Protein AF-A0A5C4UP00-F1 (afdb_monomer)

pLDDT: mean 85.08, std 17.77, range [37.88, 98.44]

InterPro domains:
  IPR036513 STAS domain superfamily [G3DSA:3.30.750.24] (4-96)
  IPR036513 STAS domain superfamily [SSF52091] (6-91)

Structure (mmCIF, N/CA/C/O backbone):
data_AF-A0A5C4UP00-F1
#
_entry.id   AF-A0A5C4UP00-F1
#
loop_
_atom_site.group_PDB
_atom_site.id
_atom_site.type_symbol
_atom_site.label_atom_id
_atom_site.label_alt_id
_atom_site.label_comp_id
_atom_site.label_asym_id
_atom_site.label_entity_id
_atom_site.label_seq_id
_atom_site.pdbx_PDB_ins_code
_atom_site.Cartn_x
_atom_site.Cartn_y
_atom_site.Cartn_z
_atom_site.occupancy
_atom_site.B_iso_or_equiv
_atom_site.auth_seq_id
_atom_site.auth_comp_id
_atom_site.auth_asym_id
_atom_site.auth_atom_id
_atom_site.pdbx_PDB_model_num
ATOM 1 N N . MET A 1 1 ? -6.178 -1.486 20.596 1.00 54.53 1 MET A N 1
ATOM 2 C CA . MET A 1 1 ? -6.399 -1.024 19.209 1.00 54.53 1 MET A CA 1
ATOM 3 C C . MET A 1 1 ? -5.340 -1.721 18.374 1.00 54.53 1 MET A C 1
ATOM 5 O O . MET A 1 1 ? -4.171 -1.494 18.648 1.00 54.53 1 MET A O 1
ATOM 9 N N . GLY A 1 2 ? -5.717 -2.686 17.535 1.00 77.25 2 GLY A N 1
ATOM 10 C CA . GLY A 1 2 ? -4.747 -3.529 16.827 1.00 77.25 2 GLY A CA 1
ATOM 11 C C . GLY A 1 2 ? -4.240 -2.865 15.549 1.00 77.25 2 GLY A C 1
ATOM 12 O O . GLY A 1 2 ? -5.030 -2.243 14.837 1.00 77.25 2 GLY A O 1
ATOM 13 N N . ASP A 1 3 ? -2.942 -3.000 15.289 1.00 90.00 3 ASP A N 1
ATOM 14 C CA . ASP A 1 3 ? -2.365 -2.855 13.950 1.00 90.00 3 ASP A CA 1
ATOM 15 C C . ASP A 1 3 ? -2.666 -4.137 13.155 1.00 90.00 3 ASP A C 1
ATOM 17 O O . ASP A 1 3 ? -2.747 -5.225 13.737 1.00 90.00 3 ASP A O 1
ATOM 21 N N . VAL A 1 4 ? -2.877 -4.011 11.849 1.00 96.50 4 VAL A N 1
ATOM 22 C CA . VAL A 1 4 ? -3.133 -5.141 10.948 1.00 96.50 4 VAL A CA 1
ATOM 23 C C . VAL A 1 4 ? -2.214 -5.061 9.742 1.00 96.50 4 VAL A C 1
ATOM 25 O O . VAL A 1 4 ? -1.935 -3.982 9.234 1.00 96.50 4 VAL A O 1
ATOM 28 N N . GLU A 1 5 ? -1.756 -6.210 9.253 1.00 96.81 5 GLU A N 1
ATOM 29 C CA . GLU A 1 5 ? -0.980 -6.283 8.016 1.00 96.81 5 GLU A CA 1
ATOM 30 C C . GLU A 1 5 ? -1.900 -6.640 6.845 1.00 96.81 5 GLU A C 1
ATOM 32 O O . GLU A 1 5 ? -2.739 -7.539 6.943 1.00 96.81 5 GLU A O 1
ATOM 37 N N . PHE A 1 6 ? -1.724 -5.943 5.728 1.00 97.56 6 PHE A N 1
ATOM 38 C CA . PHE A 1 6 ? -2.363 -6.242 4.455 1.00 97.56 6 PHE A CA 1
ATOM 39 C C . PHE A 1 6 ? -1.278 -6.448 3.401 1.00 97.56 6 PHE A C 1
ATOM 41 O O . PHE A 1 6 ? -0.521 -5.531 3.076 1.00 97.56 6 PHE A O 1
ATOM 48 N N . VAL A 1 7 ? -1.197 -7.667 2.871 1.00 96.94 7 VAL A N 1
ATOM 49 C CA . VAL A 1 7 ? -0.178 -8.052 1.894 1.00 96.94 7 VAL A CA 1
ATOM 50 C C . VAL A 1 7 ? -0.748 -7.980 0.488 1.00 96.94 7 VAL A C 1
ATOM 52 O O . VAL A 1 7 ? -1.750 -8.626 0.184 1.00 96.94 7 VAL A O 1
ATOM 55 N N . VAL A 1 8 ? -0.083 -7.214 -0.377 1.00 93.75 8 VAL A N 1
ATOM 56 C CA . VAL A 1 8 ? -0.387 -7.188 -1.808 1.00 93.75 8 VAL A CA 1
ATOM 57 C C . VAL A 1 8 ? 0.330 -8.356 -2.485 1.00 93.75 8 VAL A C 1
ATOM 59 O O . VAL A 1 8 ? 1.555 -8.474 -2.405 1.00 93.75 8 VAL A O 1
ATOM 62 N N . GLU A 1 9 ? -0.429 -9.226 -3.149 1.00 90.31 9 GLU A N 1
ATOM 63 C CA . GLU A 1 9 ? 0.096 -10.396 -3.857 1.00 90.31 9 GLU A CA 1
ATOM 64 C C . GLU A 1 9 ? 0.173 -10.153 -5.366 1.00 90.31 9 GLU A C 1
ATOM 66 O O . GLU A 1 9 ? -0.815 -9.767 -5.982 1.00 90.31 9 GLU A O 1
ATOM 71 N N . GLY A 1 10 ? 1.340 -10.448 -5.952 1.00 82.50 10 GLY A N 1
ATOM 72 C CA . GLY A 1 10 ? 1.562 -10.431 -7.401 1.00 82.50 10 GLY A CA 1
ATOM 73 C C . GLY A 1 10 ? 1.590 -9.035 -8.033 1.00 82.50 10 GLY A C 1
ATOM 74 O O . GLY A 1 10 ? 1.136 -8.067 -7.420 1.00 82.50 10 GLY A O 1
ATOM 75 N N . PRO A 1 11 ? 2.143 -8.919 -9.259 1.00 87.31 11 PRO A N 1
ATOM 76 C CA . PRO A 1 11 ? 2.212 -7.639 -9.946 1.00 87.31 11 PRO A CA 1
ATOM 77 C C . PRO A 1 11 ? 0.799 -7.115 -10.173 1.00 87.31 11 PRO A C 1
ATOM 79 O O . PRO A 1 11 ? 0.010 -7.733 -10.886 1.00 87.31 11 PRO A O 1
ATOM 82 N N . VAL A 1 12 ? 0.502 -5.969 -9.572 1.00 93.19 12 VAL A N 1
ATOM 83 C CA . VAL A 1 12 ? -0.829 -5.372 -9.622 1.00 93.19 12 VAL A CA 1
ATOM 84 C C . VAL A 1 12 ? -1.035 -4.704 -10.969 1.00 93.19 12 VAL A C 1
ATOM 86 O O . VAL A 1 12 ? -0.180 -3.957 -11.447 1.00 93.19 12 VAL A O 1
ATOM 89 N N . ARG A 1 13 ? -2.195 -4.944 -11.571 1.00 94.69 13 ARG A N 1
ATOM 90 C CA . ARG A 1 13 ? -2.727 -4.163 -12.682 1.00 94.69 13 ARG A CA 1
ATOM 91 C C . ARG A 1 13 ? -3.796 -3.222 -12.173 1.00 94.69 13 ARG A C 1
ATOM 93 O O . ARG A 1 13 ? -4.482 -3.492 -11.192 1.00 94.69 13 ARG A O 1
ATOM 100 N N . ARG A 1 14 ? -4.014 -2.137 -12.912 1.00 93.19 14 ARG A N 1
ATOM 101 C CA . ARG A 1 14 ? -5.112 -1.198 -12.657 1.00 93.19 14 ARG A CA 1
ATOM 102 C C . ARG A 1 14 ? -6.476 -1.876 -12.441 1.00 93.19 14 ARG A C 1
ATOM 104 O O . ARG A 1 14 ? -7.262 -1.401 -11.627 1.00 93.19 14 ARG A O 1
ATOM 111 N N . ALA A 1 15 ? -6.754 -2.970 -13.153 1.00 96.00 15 ALA A N 1
ATOM 112 C CA . ALA A 1 15 ? -8.011 -3.713 -13.038 1.00 96.00 15 ALA A CA 1
ATOM 113 C C . ALA A 1 15 ? -8.196 -4.412 -11.677 1.00 96.00 15 ALA A C 1
ATOM 115 O O . ALA A 1 15 ? -9.335 -4.601 -11.261 1.00 96.00 15 ALA A O 1
ATOM 116 N N . ASP A 1 16 ? -7.107 -4.725 -10.971 1.00 95.44 16 ASP A N 1
ATOM 117 C CA . ASP A 1 16 ? -7.131 -5.451 -9.693 1.00 95.44 16 ASP A CA 1
ATOM 118 C C . ASP A 1 16 ? -7.356 -4.503 -8.500 1.00 95.44 16 ASP A C 1
ATOM 120 O O . ASP A 1 16 ? -7.732 -4.915 -7.403 1.00 95.44 16 ASP A O 1
ATOM 124 N N . VAL A 1 17 ? -7.127 -3.198 -8.695 1.00 96.50 17 VAL A N 1
ATOM 125 C CA . VAL A 1 17 ? -7.146 -2.202 -7.614 1.00 96.50 17 VAL A CA 1
ATOM 126 C C . VAL A 1 17 ? -8.504 -2.093 -6.900 1.00 96.50 17 VAL A C 1
ATOM 128 O O . VAL A 1 17 ? -8.493 -1.974 -5.675 1.00 96.50 17 VAL A O 1
ATOM 131 N N . PRO A 1 18 ? -9.670 -2.129 -7.581 1.00 97.50 18 PRO A N 1
ATOM 132 C CA . PRO A 1 18 ? -10.962 -2.130 -6.895 1.00 97.50 18 PRO A CA 1
ATOM 133 C C . PRO A 1 18 ? -11.114 -3.291 -5.904 1.00 97.50 18 PRO A C 1
ATOM 135 O O . PRO A 1 18 ? -11.466 -3.051 -4.752 1.00 97.50 18 PRO A O 1
ATOM 138 N N . GLU A 1 19 ? -10.760 -4.512 -6.311 1.00 97.31 19 GLU A N 1
ATOM 139 C CA . GLU A 1 19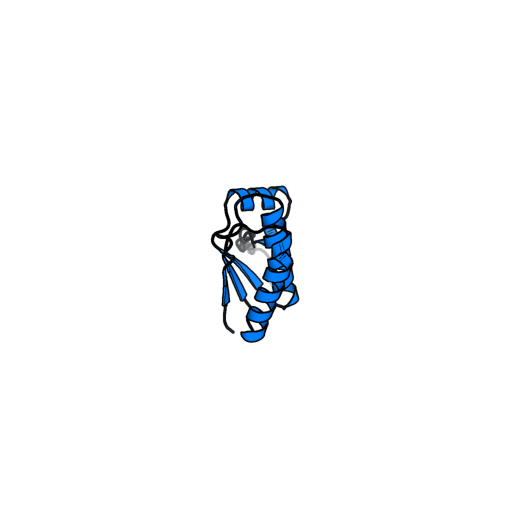 ? -10.837 -5.698 -5.449 1.00 97.31 19 GLU A CA 1
ATOM 140 C C . GLU A 1 19 ? -9.878 -5.582 -4.253 1.00 97.31 19 GLU A C 1
ATOM 142 O O . GLU A 1 19 ? -10.240 -5.880 -3.114 1.00 97.31 19 GLU A O 1
ATOM 147 N N . LEU A 1 20 ? -8.658 -5.082 -4.476 1.00 97.31 20 LEU A N 1
ATOM 148 C CA . LEU A 1 20 ? -7.704 -4.829 -3.393 1.00 97.31 20 LEU A CA 1
ATOM 149 C C . LEU A 1 20 ? -8.240 -3.810 -2.373 1.00 97.31 20 LEU A C 1
ATOM 151 O O . LEU A 1 20 ? -8.047 -3.990 -1.169 1.00 97.31 20 LEU A O 1
ATOM 155 N N . CYS A 1 21 ? -8.928 -2.760 -2.830 1.00 98.25 21 CYS A N 1
ATOM 156 C CA . CYS A 1 21 ? -9.567 -1.779 -1.953 1.00 98.25 21 CYS A CA 1
ATOM 157 C C . CYS A 1 21 ? -10.703 -2.392 -1.124 1.00 98.25 21 CYS A C 1
ATOM 159 O O . CYS A 1 21 ? -10.799 -2.097 0.067 1.00 98.25 21 CYS A O 1
ATOM 161 N N . GLU A 1 22 ? -11.537 -3.242 -1.723 1.00 98.44 22 GLU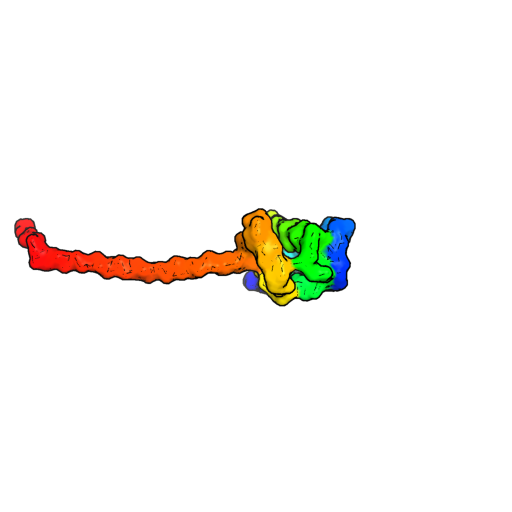 A N 1
ATOM 162 C CA . GLU A 1 22 ? -12.617 -3.948 -1.020 1.00 98.44 22 GLU A CA 1
ATOM 163 C C . GLU A 1 22 ? -12.052 -4.873 0.062 1.00 98.44 22 GLU A C 1
ATOM 165 O O . GLU A 1 22 ? -12.413 -4.755 1.232 1.00 98.44 22 GLU A O 1
ATOM 170 N N . ARG A 1 23 ? -11.056 -5.696 -0.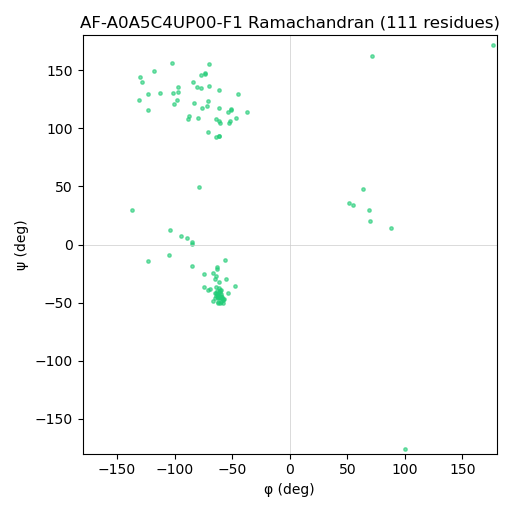285 1.00 98.12 23 ARG A N 1
ATOM 171 C CA . ARG A 1 23 ? -10.383 -6.595 0.666 1.00 98.12 23 ARG A CA 1
ATOM 172 C C . ARG A 1 23 ? -9.730 -5.847 1.828 1.00 98.12 23 ARG A C 1
ATOM 174 O O . ARG A 1 23 ? -9.762 -6.317 2.966 1.00 98.12 23 ARG A O 1
ATOM 181 N N . LEU A 1 24 ? -9.117 -4.694 1.554 1.00 98.25 24 LEU A N 1
ATOM 182 C CA . LEU A 1 24 ? -8.552 -3.838 2.595 1.00 98.25 24 LEU A CA 1
ATOM 183 C C . LEU A 1 24 ? -9.653 -3.296 3.516 1.00 98.25 24 LEU A C 1
ATOM 185 O O . LEU A 1 24 ? -9.485 -3.307 4.736 1.00 98.25 24 LEU A O 1
ATOM 189 N N . ALA A 1 25 ? -10.766 -2.829 2.947 1.00 98.12 25 ALA A N 1
ATOM 190 C CA . ALA A 1 25 ? -11.878 -2.291 3.718 1.00 98.12 25 ALA A CA 1
ATOM 191 C C . ALA A 1 25 ? -12.498 -3.346 4.641 1.00 98.12 25 ALA A C 1
ATOM 193 O O . ALA A 1 25 ? -12.677 -3.079 5.833 1.00 98.12 25 ALA A O 1
ATOM 194 N N . ASP A 1 26 ? -12.724 -4.551 4.122 1.00 98.25 26 ASP A N 1
ATOM 195 C CA . ASP A 1 26 ? -13.228 -5.686 4.891 1.00 98.25 26 ASP A CA 1
ATOM 196 C C . ASP A 1 26 ? -12.286 -6.049 6.042 1.00 98.25 26 ASP A C 1
ATOM 198 O O . ASP A 1 26 ? -12.732 -6.230 7.177 1.00 98.25 26 ASP A O 1
ATOM 202 N N . LEU A 1 27 ? -10.972 -6.098 5.787 1.00 97.56 27 LEU A N 1
ATOM 203 C CA . LEU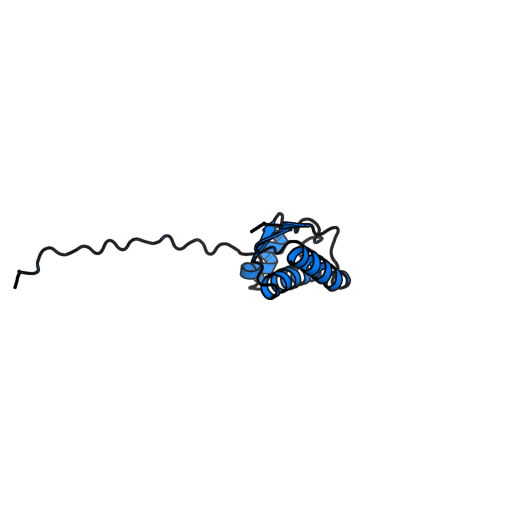 A 1 27 ? -9.974 -6.373 6.822 1.00 97.56 27 LEU A CA 1
ATOM 204 C C . LEU A 1 27 ? -10.006 -5.315 7.932 1.00 97.56 27 LEU A C 1
ATOM 206 O O . LEU A 1 27 ? -10.054 -5.662 9.116 1.00 97.56 27 LEU A O 1
ATOM 210 N N . VAL A 1 28 ? -9.972 -4.033 7.561 1.00 96.69 28 VAL A N 1
ATOM 211 C CA . VAL A 1 28 ? -9.961 -2.916 8.516 1.00 96.69 28 VAL A CA 1
ATOM 212 C C . VAL A 1 28 ? -11.235 -2.919 9.356 1.00 96.69 28 VAL A C 1
ATOM 214 O O . VAL A 1 28 ? -11.158 -2.786 10.581 1.00 96.69 28 VAL A O 1
ATOM 217 N N . TRP A 1 29 ? -12.394 -3.129 8.728 1.00 95.06 29 TRP A N 1
ATOM 218 C CA . TRP A 1 29 ? -13.682 -3.167 9.414 1.00 95.06 29 TRP A CA 1
ATOM 219 C C . TRP A 1 29 ? -13.795 -4.372 10.352 1.00 95.06 29 TRP A C 1
ATOM 221 O O . TRP A 1 29 ? -14.079 -4.205 11.538 1.00 95.06 29 TRP A O 1
ATOM 231 N N . ALA A 1 30 ? -13.466 -5.573 9.867 1.00 95.62 30 ALA A N 1
ATOM 232 C CA . ALA A 1 30 ? -13.528 -6.809 10.647 1.00 95.62 30 ALA A CA 1
ATOM 233 C C . ALA A 1 30 ? -12.566 -6.826 11.845 1.00 95.62 30 ALA A C 1
ATOM 235 O O . ALA A 1 30 ? -12.738 -7.620 12.772 1.00 95.62 30 ALA A O 1
ATOM 236 N N . ARG A 1 31 ? -11.517 -6.000 11.822 1.00 94.94 31 ARG A N 1
ATOM 237 C CA . ARG A 1 31 ? -10.529 -5.898 12.904 1.00 94.94 31 ARG A CA 1
ATOM 238 C C . ARG A 1 31 ? -10.688 -4.643 13.758 1.00 94.94 31 ARG A C 1
ATOM 240 O O . ARG A 1 31 ? -10.021 -4.542 14.786 1.00 94.94 31 ARG A O 1
ATOM 247 N N . GLY A 1 32 ? -11.542 -3.695 13.362 1.00 94.62 32 GLY A N 1
ATOM 248 C CA . GLY A 1 32 ? -11.610 -2.374 13.993 1.00 94.62 32 GLY A CA 1
ATOM 249 C C . GLY A 1 32 ? -10.248 -1.670 14.000 1.00 94.62 32 GLY A C 1
ATOM 250 O O . GLY A 1 32 ? -9.897 -0.997 14.976 1.00 94.62 32 GLY A O 1
ATOM 251 N N . ALA A 1 33 ? -9.448 -1.906 12.956 1.00 95.25 33 ALA A N 1
ATOM 252 C CA . ALA A 1 33 ? -8.056 -1.490 12.891 1.00 95.25 33 ALA A CA 1
ATOM 253 C C . ALA A 1 33 ? -7.937 0.016 12.665 1.00 95.25 33 ALA A C 1
ATOM 255 O O . ALA A 1 33 ? -8.760 0.646 12.001 1.00 95.25 33 ALA A O 1
ATOM 256 N N . ARG A 1 34 ? -6.888 0.606 13.234 1.00 95.56 34 ARG A N 1
ATOM 257 C CA . ARG A 1 34 ? -6.652 2.062 13.192 1.00 95.56 34 ARG A CA 1
ATOM 258 C C . ARG A 1 34 ? -5.311 2.425 12.597 1.00 95.56 34 ARG A C 1
ATOM 260 O O . ARG A 1 34 ? -5.115 3.571 12.222 1.00 95.56 34 ARG A O 1
ATOM 267 N N . VAL A 1 35 ? -4.448 1.429 12.480 1.00 96.25 35 VAL A N 1
ATOM 268 C CA . VAL A 1 35 ? -3.234 1.442 11.686 1.00 96.25 35 VAL A CA 1
ATOM 269 C C . VAL A 1 35 ? -3.291 0.190 10.816 1.00 96.25 35 VAL A C 1
ATOM 271 O O . VAL A 1 35 ? -3.767 -0.852 11.279 1.00 96.25 35 VAL A O 1
ATOM 274 N N . VAL A 1 36 ? -2.870 0.314 9.561 1.00 97.19 36 VAL A N 1
ATOM 275 C CA . VAL A 1 36 ? -2.679 -0.819 8.656 1.00 97.19 36 VAL A CA 1
ATOM 276 C C . VAL A 1 36 ? -1.312 -0.730 7.997 1.00 97.19 36 VAL A C 1
ATOM 278 O O . VAL A 1 36 ? -0.989 0.262 7.342 1.00 97.19 36 VAL A O 1
ATOM 281 N N . THR A 1 37 ? -0.521 -1.788 8.138 1.00 96.94 37 THR A N 1
ATOM 282 C CA . THR A 1 37 ? 0.740 -1.950 7.416 1.00 96.94 37 THR A CA 1
ATOM 283 C C . THR A 1 37 ? 0.476 -2.619 6.065 1.00 96.94 37 THR A C 1
ATOM 285 O O . THR A 1 37 ? 0.121 -3.793 5.993 1.00 96.94 37 THR A O 1
ATOM 288 N N . LEU A 1 38 ? 0.639 -1.861 4.984 1.00 96.50 38 LEU A N 1
ATOM 289 C CA . LEU A 1 38 ? 0.525 -2.291 3.595 1.00 96.50 38 LEU A CA 1
ATOM 290 C C . LEU A 1 38 ? 1.883 -2.804 3.106 1.00 96.50 38 LEU A C 1
ATOM 292 O O . LEU A 1 38 ? 2.805 -2.020 2.871 1.00 96.50 38 LEU A O 1
ATOM 296 N N . ASP A 1 39 ? 2.010 -4.116 2.925 1.00 95.25 39 ASP A N 1
ATOM 297 C CA . ASP A 1 39 ? 3.183 -4.706 2.286 1.00 95.25 39 ASP A CA 1
ATOM 298 C C . ASP A 1 39 ? 3.090 -4.576 0.764 1.00 95.25 39 ASP A C 1
ATOM 300 O O . ASP A 1 39 ? 2.308 -5.261 0.099 1.00 95.25 39 ASP A O 1
ATOM 304 N N . ALA A 1 40 ? 3.934 -3.700 0.228 1.00 93.00 40 ALA A N 1
ATOM 305 C CA . ALA A 1 40 ? 3.980 -3.313 -1.171 1.00 93.00 40 ALA A CA 1
ATOM 306 C C . ALA A 1 40 ? 4.893 -4.203 -2.038 1.00 93.00 40 ALA A C 1
ATOM 308 O O . ALA A 1 40 ? 5.043 -3.918 -3.230 1.00 93.00 40 ALA A O 1
ATOM 309 N N . ARG A 1 41 ? 5.469 -5.292 -1.496 1.00 91.38 41 ARG A N 1
ATOM 310 C CA . ARG A 1 41 ? 6.386 -6.181 -2.242 1.00 91.38 41 ARG A CA 1
ATOM 311 C C 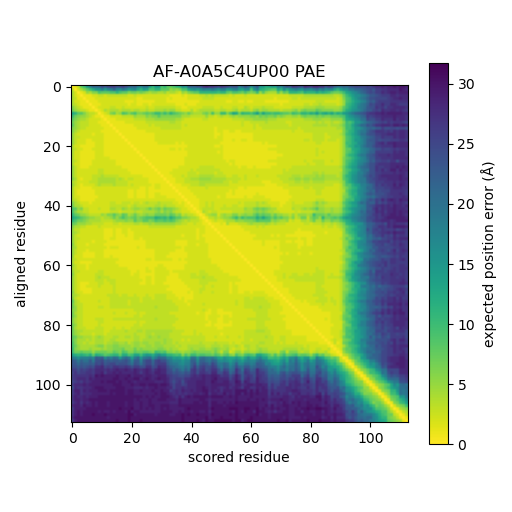. ARG A 1 41 ? 5.780 -6.740 -3.532 1.00 91.38 41 ARG A C 1
ATOM 313 O O . ARG A 1 41 ? 6.509 -7.033 -4.475 1.00 91.38 41 ARG A O 1
ATOM 320 N N . GLY A 1 42 ? 4.455 -6.912 -3.562 1.00 89.88 42 GLY A N 1
ATOM 321 C CA . GLY A 1 42 ? 3.738 -7.490 -4.693 1.00 89.88 42 GLY A CA 1
ATOM 322 C C . GLY A 1 42 ? 3.606 -6.563 -5.895 1.00 89.88 42 GLY A C 1
ATOM 323 O O . GLY A 1 42 ? 3.554 -7.069 -7.001 1.00 89.88 42 GLY A O 1
ATOM 324 N N . LEU A 1 43 ? 3.640 -5.234 -5.730 1.00 90.50 43 LEU A N 1
ATOM 325 C CA . LEU A 1 43 ? 3.137 -4.257 -6.717 1.00 90.50 43 LEU A CA 1
ATOM 326 C C . LEU A 1 43 ? 3.715 -4.329 -8.145 1.00 90.50 43 LEU A C 1
ATOM 328 O O . LEU A 1 43 ? 3.142 -3.733 -9.050 1.00 90.50 43 LEU A O 1
ATOM 332 N N . GLY A 1 44 ? 4.807 -5.057 -8.386 1.00 82.56 44 GLY A N 1
ATOM 333 C CA . GLY A 1 44 ? 5.298 -5.324 -9.742 1.00 82.56 44 GLY A CA 1
ATOM 334 C C . GLY A 1 44 ? 6.261 -4.274 -10.302 1.00 82.56 44 GLY A C 1
ATOM 335 O O . GLY A 1 44 ? 6.550 -4.301 -11.497 1.00 82.56 44 GLY A O 1
ATOM 336 N N . GLY A 1 45 ? 6.793 -3.389 -9.451 1.00 83.56 45 GLY A N 1
ATOM 337 C CA . GLY A 1 45 ? 7.821 -2.398 -9.799 1.00 83.56 45 GLY A CA 1
ATOM 338 C C . GLY A 1 45 ? 7.287 -0.977 -10.041 1.00 83.56 45 GLY A C 1
ATOM 339 O O . GLY A 1 45 ? 6.104 -0.709 -9.833 1.00 83.56 45 GLY A O 1
ATOM 340 N N . PRO A 1 46 ? 8.155 -0.029 -10.446 1.00 88.62 46 PRO A N 1
ATOM 341 C CA . PRO A 1 46 ? 7.758 1.355 -10.696 1.00 88.62 46 PRO A CA 1
ATOM 342 C C . PRO A 1 46 ? 6.897 1.463 -11.960 1.00 88.62 46 PRO A C 1
ATOM 344 O O . PRO A 1 46 ? 7.325 1.088 -13.051 1.00 88.62 46 PRO A O 1
ATOM 347 N N . GLY A 1 47 ? 5.696 2.021 -11.835 1.00 92.25 47 GLY A N 1
ATOM 348 C CA . GLY A 1 47 ? 4.802 2.227 -12.970 1.00 92.25 47 GLY A CA 1
ATOM 349 C C . GLY A 1 47 ? 3.445 2.799 -12.563 1.00 92.25 47 GLY A C 1
ATOM 350 O O . GLY A 1 47 ? 3.152 2.892 -11.369 1.00 92.25 47 GLY A O 1
ATOM 351 N N . PRO A 1 48 ? 2.604 3.181 -13.540 1.00 94.19 48 PRO A N 1
ATOM 352 C CA . PRO A 1 48 ? 1.302 3.789 -13.274 1.00 94.19 48 PRO A CA 1
ATOM 353 C C . PRO A 1 48 ? 0.364 2.862 -12.490 1.00 94.19 48 PRO A C 1
ATOM 355 O O . PRO A 1 48 ? -0.324 3.340 -11.595 1.00 94.19 48 PRO A O 1
ATOM 358 N N . ASP A 1 49 ? 0.389 1.552 -12.762 1.00 95.31 49 ASP A N 1
ATOM 359 C CA . ASP A 1 49 ? -0.419 0.564 -12.032 1.00 95.31 49 ASP A CA 1
ATOM 360 C C . ASP A 1 49 ? -0.070 0.554 -10.531 1.00 95.31 49 ASP A C 1
ATOM 362 O O . ASP A 1 49 ? -0.952 0.613 -9.674 1.00 95.31 49 ASP A O 1
ATOM 366 N N . ALA A 1 50 ? 1.226 0.553 -10.202 1.00 94.94 50 ALA A N 1
ATOM 367 C CA . ALA A 1 50 ? 1.700 0.562 -8.822 1.00 94.94 50 ALA A CA 1
ATOM 368 C C . ALA A 1 50 ? 1.420 1.900 -8.113 1.00 94.94 50 ALA A C 1
ATOM 370 O O . ALA A 1 50 ? 1.041 1.907 -6.942 1.00 94.94 50 ALA A O 1
ATOM 371 N N . VAL A 1 51 ? 1.556 3.030 -8.819 1.00 95.50 51 VAL A N 1
ATOM 372 C CA . VAL A 1 51 ? 1.193 4.360 -8.295 1.00 95.50 51 VAL A CA 1
ATOM 373 C C . VAL A 1 51 ? -0.303 4.431 -7.986 1.00 95.50 51 VAL A C 1
ATOM 375 O O . VAL A 1 51 ? -0.687 4.885 -6.907 1.00 95.50 51 VAL A O 1
ATOM 378 N N . GLU A 1 52 ? -1.153 3.956 -8.899 1.00 95.50 52 GLU A N 1
ATOM 379 C CA . GLU A 1 52 ? -2.601 3.916 -8.694 1.00 95.50 52 GLU A CA 1
ATOM 380 C C . GLU A 1 52 ? -2.980 3.028 -7.506 1.00 95.50 52 GLU A C 1
ATOM 382 O O . GLU A 1 52 ? -3.781 3.447 -6.666 1.00 95.50 52 GLU A O 1
ATOM 387 N N . ALA A 1 53 ? -2.377 1.842 -7.401 1.00 96.31 53 ALA A N 1
ATOM 388 C CA . ALA A 1 53 ? -2.602 0.929 -6.289 1.00 96.31 53 ALA A CA 1
ATOM 389 C C . ALA A 1 53 ? -2.231 1.566 -4.940 1.00 96.31 53 ALA A C 1
ATOM 391 O O . ALA A 1 53 ? -3.055 1.582 -4.025 1.00 96.31 53 ALA A O 1
ATOM 392 N N . VAL A 1 54 ? -1.039 2.165 -4.823 1.00 95.75 54 VAL A N 1
ATOM 393 C CA . VAL A 1 54 ? -0.593 2.867 -3.604 1.00 95.75 54 VAL A CA 1
ATOM 394 C C . VAL A 1 54 ? -1.563 3.986 -3.229 1.00 95.75 54 VAL A C 1
ATOM 396 O O . VAL A 1 54 ? -2.035 4.041 -2.091 1.00 95.75 54 VAL A O 1
ATOM 399 N N . ALA A 1 55 ? -1.904 4.852 -4.186 1.00 95.19 55 ALA A N 1
ATOM 400 C CA . ALA A 1 55 ? -2.783 5.990 -3.941 1.00 95.19 55 ALA A CA 1
ATOM 401 C C . ALA A 1 55 ? -4.184 5.551 -3.492 1.00 95.19 55 ALA A C 1
ATOM 403 O O . ALA A 1 55 ? -4.731 6.098 -2.529 1.00 95.19 55 ALA A O 1
ATOM 404 N N . ARG A 1 56 ? -4.766 4.545 -4.155 1.00 96.94 56 ARG A N 1
ATOM 405 C CA . ARG A 1 56 ? -6.105 4.051 -3.821 1.00 96.94 56 ARG A CA 1
ATOM 406 C C . ARG A 1 56 ? -6.142 3.293 -2.498 1.00 96.94 56 ARG A C 1
ATOM 408 O O . ARG A 1 56 ? -7.086 3.503 -1.734 1.00 96.94 56 ARG A O 1
ATOM 415 N N . LEU A 1 57 ? -5.136 2.480 -2.180 1.00 96.94 57 LEU A N 1
ATOM 416 C CA . LEU A 1 57 ? -5.053 1.780 -0.892 1.00 96.94 57 LEU A CA 1
ATOM 417 C C . LEU A 1 57 ? -4.889 2.768 0.271 1.00 96.94 57 LEU A C 1
ATOM 419 O O . LEU A 1 57 ? -5.645 2.699 1.241 1.00 96.94 57 LEU A O 1
ATOM 423 N N . ALA A 1 58 ? -3.987 3.747 0.142 1.00 96.69 58 ALA A N 1
ATOM 424 C CA . ALA A 1 58 ? -3.814 4.796 1.147 1.00 96.69 58 ALA A CA 1
ATOM 425 C C . ALA A 1 58 ? -5.105 5.599 1.364 1.00 96.69 58 ALA A C 1
ATOM 427 O O . ALA A 1 58 ? -5.518 5.825 2.503 1.00 96.69 58 ALA A O 1
ATOM 428 N N . LEU A 1 59 ? -5.772 6.011 0.281 1.00 96.81 59 LEU A N 1
ATOM 429 C CA . LEU A 1 59 ? -7.039 6.737 0.360 1.00 96.81 59 LEU A CA 1
ATOM 430 C C . LEU A 1 59 ? -8.146 5.895 1.011 1.00 96.81 59 LEU A C 1
ATOM 432 O O . LEU A 1 59 ? -8.927 6.423 1.802 1.00 96.81 59 LEU A O 1
ATOM 436 N N . THR A 1 60 ? -8.210 4.600 0.696 1.00 98.00 60 THR A N 1
ATOM 437 C CA . THR A 1 60 ? -9.190 3.665 1.271 1.00 98.00 60 THR A CA 1
ATOM 438 C C . THR A 1 60 ? -9.008 3.550 2.781 1.00 98.00 60 THR A C 1
ATOM 440 O O . THR A 1 60 ? -9.967 3.773 3.517 1.00 98.00 60 THR A O 1
ATOM 443 N N . ALA A 1 61 ? -7.781 3.314 3.257 1.00 96.56 61 ALA A N 1
ATOM 444 C CA . ALA A 1 61 ? -7.493 3.256 4.690 1.00 96.56 61 ALA A CA 1
ATOM 445 C C . ALA A 1 61 ? -7.881 4.567 5.398 1.00 96.56 61 ALA A C 1
ATOM 447 O O . ALA A 1 61 ? -8.627 4.552 6.379 1.00 96.56 61 ALA A O 1
ATOM 448 N N . ARG A 1 62 ? -7.472 5.716 4.841 1.00 95.56 62 ARG A N 1
ATOM 449 C CA . ARG A 1 62 ? -7.767 7.042 5.412 1.00 95.56 62 ARG A CA 1
ATOM 450 C C . ARG A 1 62 ? -9.269 7.321 5.500 1.00 95.56 62 ARG A C 1
ATOM 452 O O . ARG A 1 62 ? -9.730 7.842 6.512 1.00 95.56 62 ARG A O 1
ATOM 459 N N . ARG A 1 63 ? -10.053 6.943 4.482 1.00 96.81 63 ARG A N 1
ATOM 460 C CA . ARG A 1 63 ? -11.525 7.080 4.488 1.00 96.81 63 ARG A CA 1
ATOM 461 C C . ARG A 1 63 ? -12.203 6.231 5.562 1.00 96.81 63 ARG A C 1
ATOM 463 O O . ARG A 1 63 ? -13.263 6.612 6.043 1.00 96.81 63 ARG A O 1
ATOM 470 N N . LEU A 1 64 ? -11.581 5.124 5.956 1.00 96.25 64 LEU A N 1
ATOM 471 C CA . LEU A 1 64 ? -12.032 4.271 7.057 1.00 96.25 64 LEU A CA 1
ATOM 472 C C . LEU A 1 64 ? -11.538 4.762 8.430 1.00 96.25 64 LEU A C 1
ATOM 474 O O . LEU A 1 64 ? -11.798 4.118 9.445 1.00 96.25 64 LEU A O 1
ATOM 478 N N . GLY A 1 65 ? -10.823 5.892 8.488 1.00 95.75 65 GLY A N 1
ATOM 479 C CA . GLY A 1 65 ? -10.211 6.397 9.719 1.00 95.75 65 GLY A CA 1
ATOM 480 C C . GLY A 1 65 ? -9.055 5.523 10.215 1.00 95.75 65 GLY A C 1
ATOM 481 O O . GLY A 1 65 ? -8.846 5.428 11.427 1.00 95.75 65 GLY A O 1
ATOM 482 N N . CYS A 1 66 ? -8.356 4.862 9.286 1.00 96.00 66 CYS A N 1
ATOM 483 C CA . CYS A 1 66 ? -7.202 4.002 9.519 1.00 96.00 66 CYS A CA 1
ATOM 484 C C . CYS A 1 66 ? -5.940 4.639 8.907 1.00 96.00 66 CYS A C 1
ATOM 486 O O . CYS A 1 66 ? -5.952 5.071 7.753 1.00 96.00 66 CYS A O 1
ATOM 488 N N . GLU A 1 67 ? -4.854 4.721 9.673 1.00 95.31 67 GLU A N 1
ATOM 489 C CA . GLU A 1 67 ? -3.554 5.235 9.234 1.00 95.31 67 GLU A CA 1
ATOM 490 C C . GLU A 1 67 ? -2.831 4.182 8.374 1.00 95.31 67 GLU A C 1
ATOM 492 O O . GLU A 1 67 ? -2.514 3.103 8.880 1.00 95.31 67 GLU A O 1
ATOM 497 N N . PRO A 1 68 ? -2.551 4.452 7.085 1.00 95.56 68 PRO A N 1
ATOM 498 C CA . PRO A 1 68 ? -1.763 3.544 6.263 1.00 95.56 68 PRO A CA 1
ATOM 499 C C . PRO A 1 68 ? -0.263 3.714 6.534 1.00 95.56 68 PRO A C 1
ATOM 501 O O . PRO A 1 68 ? 0.250 4.832 6.542 1.00 95.56 68 PRO A O 1
ATOM 504 N N . ARG A 1 69 ? 0.455 2.596 6.658 1.00 94.94 69 ARG A N 1
ATOM 505 C CA . ARG A 1 69 ? 1.923 2.528 6.691 1.00 94.94 69 ARG A CA 1
ATOM 506 C C . ARG A 1 69 ? 2.404 1.609 5.589 1.00 94.94 69 ARG A C 1
ATOM 508 O O . ARG A 1 69 ? 1.916 0.494 5.482 1.00 94.94 69 ARG A O 1
ATOM 515 N N . PHE A 1 70 ? 3.355 2.042 4.774 1.00 94.00 70 PHE A N 1
ATOM 516 C CA . PHE A 1 70 ? 3.866 1.207 3.688 1.00 94.00 70 PHE A CA 1
ATOM 517 C C . PHE A 1 70 ? 5.146 0.489 4.109 1.00 94.00 70 PHE A C 1
ATOM 519 O O . PHE A 1 70 ? 6.080 1.103 4.618 1.00 94.00 70 PHE A O 1
ATOM 526 N N . ALA A 1 71 ? 5.197 -0.817 3.863 1.00 93.50 71 ALA A N 1
ATOM 527 C CA . ALA A 1 71 ? 6.361 -1.662 4.087 1.00 93.50 71 ALA A CA 1
ATOM 528 C C . ALA A 1 71 ? 6.835 -2.272 2.762 1.00 93.50 71 ALA A C 1
ATOM 530 O O . ALA A 1 71 ? 6.030 -2.538 1.871 1.00 93.50 71 ALA A O 1
ATOM 531 N N . ARG A 1 72 ? 8.149 -2.516 2.640 1.00 92.69 72 ARG A N 1
ATOM 532 C CA . ARG A 1 72 ? 8.774 -3.177 1.472 1.00 92.69 72 ARG A CA 1
ATOM 533 C C . ARG A 1 72 ? 8.388 -2.547 0.121 1.00 92.69 72 ARG A C 1
ATOM 535 O O . ARG A 1 72 ? 8.247 -3.250 -0.878 1.00 92.69 72 ARG A O 1
ATOM 542 N N . ILE A 1 73 ? 8.224 -1.222 0.087 1.00 92.19 73 ILE A N 1
ATOM 543 C CA . ILE A 1 73 ? 8.004 -0.492 -1.163 1.00 92.19 73 ILE A CA 1
ATOM 544 C C . ILE A 1 73 ? 9.286 -0.480 -1.999 1.00 92.19 73 ILE A C 1
ATOM 546 O O . ILE A 1 73 ? 10.381 -0.267 -1.477 1.00 92.19 73 ILE A O 1
ATOM 550 N N . ASP A 1 74 ? 9.152 -0.715 -3.303 1.00 91.75 74 ASP A N 1
ATOM 551 C CA . ASP A 1 74 ? 10.274 -0.619 -4.232 1.00 91.75 74 ASP A CA 1
ATOM 552 C C . ASP A 1 74 ? 10.845 0.813 -4.246 1.00 91.75 74 ASP A C 1
ATOM 554 O O . ASP A 1 74 ? 10.109 1.795 -4.359 1.00 91.75 74 ASP A O 1
ATOM 558 N N . ALA A 1 75 ? 12.171 0.945 -4.153 1.00 91.69 75 ALA A N 1
ATOM 559 C CA . ALA A 1 75 ? 12.829 2.249 -4.060 1.00 91.69 75 ALA A CA 1
ATOM 560 C C . ALA A 1 75 ? 12.645 3.112 -5.322 1.00 91.69 75 ALA A C 1
ATOM 562 O O . ALA A 1 75 ? 12.603 4.339 -5.230 1.00 91.69 75 ALA A O 1
ATOM 563 N N . ARG A 1 76 ? 12.507 2.501 -6.508 1.00 94.75 76 ARG A N 1
ATOM 564 C CA . ARG A 1 76 ? 12.245 3.242 -7.752 1.00 94.75 76 ARG A CA 1
ATOM 565 C C . ARG A 1 76 ? 10.805 3.732 -7.788 1.00 94.75 76 ARG A C 1
ATOM 5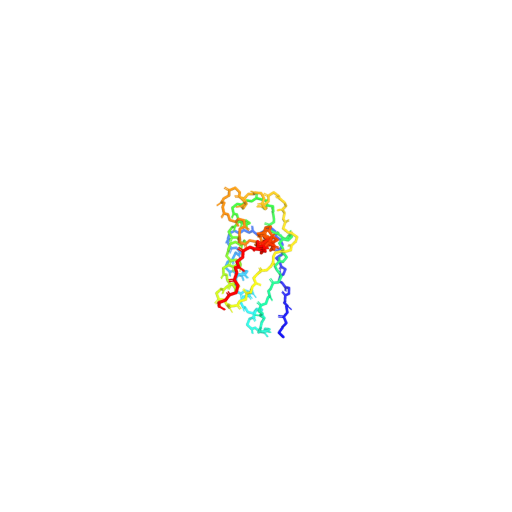67 O O . ARG A 1 76 ? 10.562 4.836 -8.266 1.00 94.75 76 ARG A O 1
ATOM 574 N N . LEU A 1 77 ? 9.862 2.943 -7.267 1.00 93.56 77 LEU A N 1
ATOM 575 C CA . LEU A 1 77 ? 8.480 3.385 -7.083 1.00 93.56 77 LEU A CA 1
ATOM 576 C C . LEU A 1 77 ? 8.407 4.548 -6.086 1.00 93.56 77 LEU A C 1
ATOM 578 O O . LEU A 1 77 ? 7.729 5.530 -6.369 1.00 93.56 77 LEU A O 1
ATOM 582 N N . LEU A 1 78 ? 9.148 4.486 -4.976 1.00 92.75 78 LEU A N 1
ATOM 583 C CA . LEU A 1 78 ? 9.253 5.600 -4.028 1.00 92.75 78 LEU A CA 1
ATOM 584 C C . LEU A 1 78 ? 9.808 6.867 -4.701 1.00 92.75 78 LEU A C 1
ATOM 586 O O . LEU A 1 78 ? 9.239 7.945 -4.545 1.00 92.75 78 LEU A O 1
ATOM 590 N N . GLY A 1 79 ? 10.865 6.734 -5.510 1.00 93.25 79 GLY A N 1
ATOM 591 C CA . GLY A 1 79 ? 11.404 7.839 -6.307 1.00 93.25 79 GLY A CA 1
ATOM 592 C C . GLY A 1 79 ? 10.386 8.416 -7.296 1.00 93.25 79 GLY A C 1
ATOM 593 O O . GLY A 1 79 ? 10.249 9.632 -7.395 1.00 93.25 79 GLY A O 1
ATOM 594 N N . LEU A 1 80 ? 9.623 7.560 -7.984 1.00 95.12 80 LEU A N 1
ATOM 595 C CA . LEU A 1 80 ? 8.547 7.986 -8.881 1.00 95.12 80 LEU A CA 1
ATOM 596 C C . LEU A 1 80 ? 7.444 8.739 -8.125 1.00 95.12 80 LEU A C 1
ATOM 598 O O . LEU A 1 80 ? 7.007 9.787 -8.586 1.00 95.12 80 LEU A O 1
ATOM 602 N N . LEU A 1 81 ? 7.019 8.249 -6.958 1.00 94.12 81 LEU A N 1
ATOM 603 C CA . LEU A 1 81 ? 6.039 8.942 -6.117 1.00 94.12 81 LEU A CA 1
ATOM 604 C C . LEU A 1 81 ? 6.552 10.322 -5.696 1.00 94.12 81 LEU A C 1
ATOM 606 O O . LEU A 1 81 ? 5.813 11.294 -5.821 1.00 94.12 81 LEU A O 1
ATOM 610 N N . GLY A 1 82 ? 7.816 10.432 -5.285 1.00 93.88 82 GLY A N 1
ATOM 611 C CA . GLY A 1 82 ? 8.447 11.717 -4.978 1.00 93.88 82 GLY A CA 1
ATOM 612 C C . GLY A 1 82 ? 8.431 12.684 -6.167 1.00 93.88 82 GLY A C 1
ATOM 613 O O . GLY A 1 82 ? 8.003 13.827 -6.024 1.00 93.88 82 GLY A O 1
ATOM 614 N N . LEU A 1 83 ? 8.803 12.215 -7.365 1.00 94.25 83 LEU A N 1
ATOM 615 C CA . LEU A 1 83 ? 8.763 13.016 -8.599 1.00 94.25 83 LEU A CA 1
ATOM 616 C C . LEU A 1 83 ? 7.350 13.493 -8.964 1.00 94.25 83 LEU A C 1
ATOM 618 O O . LEU A 1 83 ? 7.194 14.568 -9.538 1.00 94.25 83 LEU A O 1
ATOM 622 N N . LEU A 1 84 ? 6.326 12.706 -8.635 1.00 94.25 84 LEU A N 1
ATOM 623 C CA . LEU A 1 84 ? 4.921 13.038 -8.879 1.00 94.25 84 LEU A CA 1
ATOM 624 C C . LEU A 1 84 ? 4.298 13.898 -7.764 1.00 94.25 84 LEU A C 1
ATOM 626 O O . LEU A 1 84 ? 3.109 14.203 -7.837 1.00 94.25 84 LEU A O 1
ATOM 630 N N . GLY A 1 85 ? 5.055 14.268 -6.724 1.00 91.81 85 GLY A N 1
ATOM 631 C CA . GLY A 1 85 ? 4.520 14.976 -5.555 1.00 91.81 85 GLY A CA 1
ATOM 632 C C . GLY A 1 85 ? 3.612 14.110 -4.670 1.00 91.81 85 GLY A C 1
ATOM 633 O O . GLY A 1 85 ? 2.810 14.631 -3.903 1.00 91.81 85 GLY A O 1
ATOM 634 N N . LEU A 1 86 ? 3.720 12.783 -4.782 1.00 91.56 86 LEU A N 1
ATOM 635 C CA . LEU A 1 86 ? 2.937 11.785 -4.045 1.00 91.56 86 LEU A CA 1
ATOM 636 C C . LEU A 1 86 ? 3.729 11.118 -2.907 1.00 91.56 86 LEU A C 1
ATOM 638 O O . LEU A 1 86 ? 3.277 10.119 -2.353 1.00 91.56 86 LEU A O 1
ATOM 642 N N . GLY A 1 87 ? 4.893 11.652 -2.539 1.00 88.00 87 GLY A N 1
ATOM 643 C CA . GLY A 1 87 ? 5.721 11.146 -1.438 1.00 88.00 87 GLY A CA 1
ATOM 644 C C . GLY A 1 87 ? 4.984 11.022 -0.097 1.00 88.00 87 GLY A C 1
ATOM 645 O O . GLY A 1 87 ? 5.052 9.996 0.580 1.00 88.00 87 GLY A O 1
ATOM 646 N N . GLU A 1 88 ? 4.157 12.015 0.223 1.00 86.81 88 GLU A N 1
ATOM 647 C CA . GLU A 1 88 ? 3.334 12.056 1.442 1.00 86.81 88 GLU A CA 1
ATOM 648 C C . GLU A 1 88 ? 2.291 10.928 1.533 1.00 86.81 88 GLU A C 1
ATOM 650 O O . GLU A 1 88 ? 1.778 10.606 2.610 1.00 86.81 88 GLU A O 1
ATOM 655 N N . VAL A 1 89 ? 1.946 10.293 0.406 1.00 86.75 89 VAL A N 1
ATOM 656 C CA . VAL A 1 89 ? 0.988 9.177 0.380 1.00 86.75 89 VAL A CA 1
ATOM 657 C C . VAL A 1 89 ? 1.529 7.981 1.156 1.00 86.75 89 VAL A C 1
ATOM 659 O O . VAL A 1 89 ? 0.761 7.307 1.844 1.00 86.75 89 VAL A O 1
ATOM 662 N N . VAL A 1 90 ? 2.840 7.748 1.071 1.00 83.19 90 VAL A N 1
ATOM 663 C CA . VAL A 1 90 ? 3.511 6.616 1.720 1.00 83.19 90 VAL A CA 1
ATOM 664 C C . VAL A 1 90 ? 4.093 6.963 3.087 1.00 83.19 90 VAL A C 1
ATOM 666 O O . VAL A 1 90 ? 4.761 6.127 3.690 1.00 83.19 90 VAL A O 1
ATOM 669 N N . GLY A 1 91 ? 3.801 8.167 3.593 1.00 70.75 91 GLY A N 1
ATOM 670 C CA . GLY A 1 91 ? 4.286 8.627 4.887 1.00 70.75 91 GLY A CA 1
ATOM 671 C C . GLY A 1 91 ? 5.803 8.734 4.904 1.00 70.75 91 GLY A C 1
ATOM 672 O O . GLY A 1 91 ? 6.432 8.228 5.834 1.00 70.75 91 GLY A O 1
ATOM 673 N N . GLN A 1 92 ? 6.399 9.360 3.875 1.00 53.84 92 GLN A N 1
ATOM 674 C CA . GLN A 1 92 ? 7.751 9.882 4.046 1.00 53.84 92 GLN A CA 1
ATOM 675 C C . GLN A 1 92 ? 7.712 10.711 5.324 1.00 53.84 92 GLN A C 1
ATOM 677 O O . GLN A 1 92 ? 6.919 11.641 5.427 1.00 53.84 92 GLN A O 1
ATOM 682 N N . ALA A 1 93 ? 8.468 10.284 6.336 1.00 44.72 93 ALA A N 1
ATOM 683 C CA . ALA A 1 93 ? 8.625 11.086 7.524 1.00 44.72 93 ALA A CA 1
ATOM 684 C C . ALA A 1 93 ? 9.089 12.451 7.021 1.00 44.72 93 ALA A C 1
ATOM 686 O O . ALA A 1 93 ? 10.181 12.549 6.458 1.00 44.72 93 ALA A O 1
ATOM 687 N N . GLU A 1 94 ? 8.253 13.478 7.190 1.00 39.44 94 GLU A N 1
ATOM 688 C CA . GLU A 1 94 ? 8.755 14.816 7.463 1.00 39.44 94 GLU A CA 1
ATOM 689 C C . GLU A 1 94 ? 9.963 14.572 8.363 1.00 39.44 94 GLU A C 1
ATOM 691 O O . GLU A 1 94 ? 9.795 13.962 9.428 1.00 39.44 94 GLU A O 1
ATOM 696 N N . GLU A 1 95 ? 11.178 14.887 7.893 1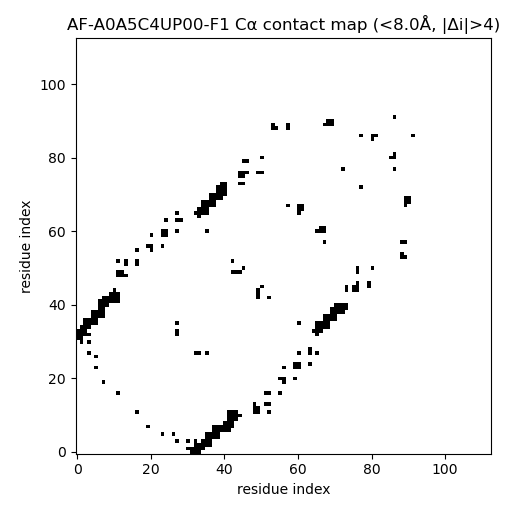.00 42.91 95 GLU A N 1
ATOM 697 C CA . GLU A 1 95 ? 12.331 14.943 8.781 1.00 42.91 95 GLU A CA 1
ATOM 698 C C . GLU A 1 95 ? 11.825 15.731 9.967 1.00 42.91 95 GLU A C 1
ATOM 700 O O . GLU A 1 95 ? 11.461 16.902 9.809 1.00 42.91 95 GLU A O 1
ATOM 705 N N . GLY A 1 96 ? 11.633 15.034 11.092 1.00 46.53 96 GLY A N 1
ATOM 706 C CA . GLY A 1 96 ? 11.009 15.627 12.248 1.00 46.53 96 GLY A CA 1
ATOM 707 C C . GLY A 1 96 ? 11.783 16.901 12.461 1.00 46.53 96 GLY A C 1
ATOM 708 O O . GLY A 1 96 ? 13.000 16.838 12.637 1.00 46.53 96 GLY A O 1
ATOM 709 N N . LYS A 1 97 ? 11.119 18.055 12.335 1.00 37.88 97 LYS A N 1
ATOM 710 C CA . LYS A 1 97 ? 11.700 19.281 12.849 1.00 37.88 97 LYS A CA 1
ATOM 711 C C . LYS A 1 97 ? 12.027 18.915 14.278 1.00 37.88 97 LYS A C 1
ATOM 713 O O . LYS A 1 97 ? 11.116 18.769 15.095 1.00 37.88 97 LYS A O 1
ATOM 718 N N . GLU A 1 98 ? 13.311 18.690 14.547 1.00 45.69 98 GLU A N 1
ATOM 719 C CA . GLU A 1 98 ? 13.810 18.675 15.900 1.00 45.69 98 GLU A CA 1
ATOM 720 C C . GLU A 1 98 ? 13.164 19.902 16.536 1.00 45.69 98 GLU A C 1
ATOM 722 O O . GLU A 1 98 ? 13.172 20.979 15.912 1.00 45.69 98 GLU A O 1
ATOM 727 N N . PRO A 1 99 ? 12.520 19.777 17.703 1.00 41.88 99 PRO A N 1
ATOM 728 C CA . PRO A 1 99 ? 12.175 20.959 18.450 1.00 41.88 99 PRO A CA 1
ATOM 729 C C . PRO A 1 99 ? 13.523 21.606 18.754 1.00 41.88 99 PRO A C 1
ATOM 731 O O . PRO A 1 99 ? 14.210 21.224 19.697 1.00 41.88 99 PRO A O 1
ATOM 734 N N . ARG A 1 100 ? 13.960 22.540 17.901 1.00 45.09 100 ARG A N 1
ATOM 735 C CA . ARG A 1 100 ? 15.015 23.476 18.238 1.00 45.09 100 ARG A CA 1
ATOM 736 C C . ARG A 1 100 ? 14.436 24.227 19.415 1.00 45.09 100 ARG A C 1
ATOM 738 O O . ARG A 1 100 ? 13.635 25.141 19.231 1.00 45.09 100 ARG A O 1
ATOM 745 N N . GLY A 1 101 ? 14.757 23.748 20.614 1.00 47.78 101 GLY A N 1
ATOM 746 C CA . GLY A 1 101 ? 14.569 24.488 21.839 1.00 47.78 101 GLY A CA 1
ATOM 747 C C . GLY A 1 101 ? 15.234 25.826 21.598 1.00 47.78 101 GLY A C 1
ATOM 748 O O . GLY A 1 101 ? 16.454 25.911 21.480 1.00 47.78 101 GLY A O 1
ATOM 749 N N . VAL A 1 102 ? 14.419 26.854 21.404 1.00 59.16 102 VAL A N 1
ATOM 750 C CA . VAL A 1 102 ? 14.909 28.215 21.466 1.00 59.16 102 VAL A CA 1
ATOM 751 C C . VAL A 1 102 ? 15.187 28.417 22.948 1.00 59.16 102 VAL A C 1
ATOM 753 O O . VAL A 1 102 ? 14.263 28.645 23.723 1.00 59.16 102 VAL A O 1
ATOM 756 N N . GLU A 1 103 ? 16.438 28.234 23.370 1.00 56.03 103 GLU A N 1
ATOM 757 C CA . GLU A 1 103 ? 16.892 28.830 24.621 1.00 56.03 103 GLU A CA 1
ATOM 758 C C . GLU A 1 103 ? 16.811 30.342 24.415 1.00 56.03 103 GLU A C 1
ATOM 76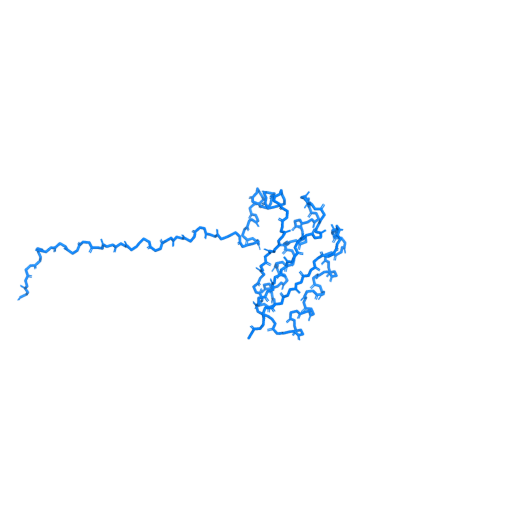0 O O . GLU A 1 103 ? 17.706 30.976 23.853 1.00 56.03 103 GLU A O 1
ATOM 765 N N . GLU A 1 104 ? 15.678 30.920 24.801 1.00 59.09 104 GLU A N 1
ATOM 766 C CA . GLU A 1 104 ? 15.578 32.352 24.995 1.00 59.09 104 GLU A CA 1
ATOM 767 C C . GLU A 1 104 ? 16.560 32.712 26.111 1.00 59.09 104 GLU A C 1
ATOM 769 O O . GLU A 1 104 ? 16.370 32.386 27.285 1.00 59.09 104 GLU A O 1
ATOM 774 N N . ARG A 1 105 ? 17.677 33.334 25.726 1.00 52.09 105 ARG A N 1
ATOM 775 C CA . ARG A 1 105 ? 18.583 33.980 26.669 1.00 52.09 105 ARG A CA 1
ATOM 776 C C . ARG A 1 105 ? 17.790 35.074 27.374 1.00 52.09 105 ARG A C 1
ATOM 778 O O . ARG A 1 105 ?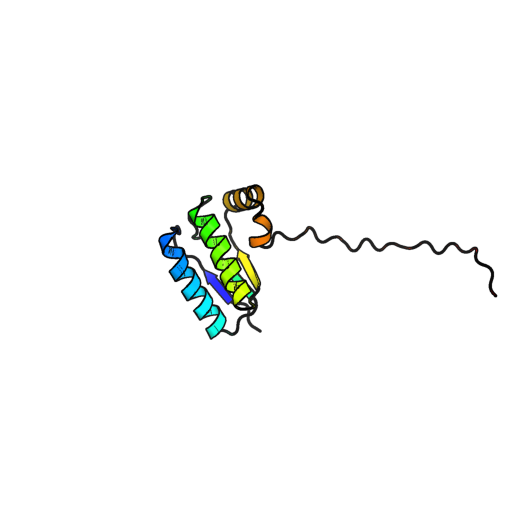 17.560 36.134 26.801 1.00 52.09 105 ARG A O 1
ATOM 785 N N . VAL A 1 106 ? 17.405 34.819 28.617 1.00 57.53 106 VAL A N 1
ATOM 786 C CA . VAL A 1 106 ? 16.932 35.864 29.522 1.00 57.53 106 VAL A CA 1
ATOM 787 C C . VAL A 1 106 ? 18.113 36.815 29.751 1.00 57.53 106 VAL A C 1
ATOM 789 O O . VAL A 1 106 ? 19.109 36.437 30.372 1.00 57.53 106 VAL A O 1
ATOM 792 N N . ASP A 1 107 ? 18.058 38.019 29.178 1.00 52.25 107 ASP A N 1
ATOM 793 C CA . ASP A 1 107 ? 19.035 39.075 29.455 1.00 52.25 107 ASP A CA 1
ATOM 794 C C . ASP A 1 107 ? 18.784 39.595 30.878 1.00 52.25 107 ASP A C 1
ATOM 796 O O . ASP A 1 107 ? 17.695 40.059 31.212 1.00 52.25 107 ASP A O 1
ATOM 800 N N . ALA A 1 108 ? 19.781 39.462 31.752 1.00 58.41 108 ALA A N 1
ATOM 801 C CA . ALA A 1 108 ? 19.697 39.793 33.174 1.00 58.41 108 ALA A CA 1
ATOM 802 C C . ALA A 1 108 ? 19.808 41.309 33.439 1.00 58.41 108 ALA A C 1
ATOM 804 O O . ALA A 1 108 ? 20.625 41.739 34.258 1.00 58.41 108 ALA A O 1
ATOM 805 N N . ARG A 1 109 ? 19.032 42.136 32.727 1.00 56.44 109 ARG A N 1
ATOM 806 C CA . ARG A 1 109 ? 19.071 43.604 32.862 1.00 56.44 109 ARG A CA 1
ATOM 807 C C . ARG A 1 109 ? 17.712 44.300 32.896 1.00 56.44 109 ARG A C 1
ATOM 809 O O . ARG A 1 109 ? 17.648 45.474 32.544 1.00 56.44 109 ARG A O 1
ATOM 816 N N . ASP A 1 110 ? 16.667 43.642 33.389 1.00 54.53 110 ASP A N 1
ATOM 817 C CA . ASP A 1 110 ? 15.430 44.353 33.738 1.00 54.53 110 ASP A CA 1
ATOM 818 C C . ASP A 1 110 ? 15.364 44.599 35.262 1.00 54.53 110 ASP A C 1
ATOM 820 O O . ASP A 1 110 ? 15.487 43.641 36.036 1.00 54.53 110 ASP A O 1
ATOM 824 N N . PRO A 1 111 ? 15.274 45.860 35.734 1.00 57.38 111 PRO A N 1
ATOM 825 C CA . PRO A 1 111 ? 15.176 46.167 37.158 1.00 57.38 111 PRO A CA 1
ATOM 826 C C . PRO A 1 111 ? 13.783 45.819 37.719 1.00 57.38 111 PRO A C 1
ATOM 828 O O . PRO A 1 111 ? 12.786 45.926 37.004 1.00 57.38 111 PRO A O 1
ATOM 831 N N . PRO A 1 112 ? 13.690 45.411 38.999 1.00 59.41 112 PRO A N 1
ATOM 832 C CA . PRO A 1 112 ? 12.415 45.051 39.618 1.00 59.41 112 PRO A CA 1
ATOM 833 C C . PRO A 1 112 ? 11.506 46.281 39.832 1.00 59.41 112 PRO A C 1
ATOM 835 O O . PRO A 1 112 ? 12.029 47.395 39.935 1.00 59.41 112 PRO A O 1
ATOM 838 N N . PRO A 1 113 ? 10.173 46.078 39.903 1.00 61.66 113 PRO A N 1
ATOM 839 C CA . PRO A 1 113 ? 9.182 47.149 40.043 1.00 61.66 113 PRO A CA 1
ATOM 840 C C . PRO A 1 113 ? 9.273 47.916 41.368 1.00 61.66 113 PRO A C 1
ATOM 842 O O . PRO A 1 113 ? 9.667 47.309 42.392 1.00 61.66 113 PRO A O 1
#

Solvent-accessible surface area (backbone atoms only — not comparable to full-atom values): 6562 Å² total; per-residue (Å²): 131,46,74,43,80,46,76,48,77,53,65,47,47,66,86,51,39,64,60,53,40,50,55,49,50,52,52,35,61,78,59,63,29,45,34,34,40,36,34,39,69,16,33,66,59,65,48,70,38,31,51,50,40,52,54,49,44,37,50,49,33,48,76,68,67,14,47,58,39,66,35,67,61,51,69,63,34,52,52,49,28,45,77,70,73,44,36,70,67,56,56,60,73,70,75,71,76,68,82,73,75,76,77,75,77,79,73,96,78,77,82,83,135

Radius of gyration: 20.46 Å; Cα contacts (8 Å, |Δi|>4): 156; chains: 1; bounding box: 33×58×53 Å

Mean predicted aligned error: 9.83 Å

Foldseek 3Di:
DDEEEDEDAAAAAQVCLVVSLVVLLCVCVVVVAAEYEYELQHNNDADPRSVNNLQSNLVSCVVVNHHYAYDNHDVVNCVVCVVVVNNVSNCPDPPPPPPPPPPPPPDPPDDDD

Organism: NCBI:txid555059

Nearest PDB structures (foldseek):
  1vc1-assembly1_B  TM=7.937E-01  e=9.868E-04  Thermotoga maritima
  6jhk-assembly1_A  TM=7.937E-01  e=2.244E-03  Bacillus subtilis
  1sbo-assembly1_A  TM=7.825E-01  e=5.436E-03  Thermotoga maritima
  7o0i-assembly1_C  TM=8.160E-01  e=7.943E-03  Vibrio vulnificus
  2ka5-assembly1_A  TM=7.486E-01  e=6.810E-02  Thermotoga maritima

Secondary structure (DSSP, 8-state):
--EEEEEPPSSPPGGGHHHHHHHHHHHHHHHT-SEEEEEGGGS-SSSHHHHHHHHHHHHHHHHTT-EEEEES--HHHHHHHHHTT-GGGGT----------------S-PPP-

Sequence (113 aa):
MGDVEFVVEGPVRRADVPELCERLADLVWARGARVVTLDARGLGGPGPDAVEAVARLALTARRLGCEPRFARIDARLLGLLGLLGLGEVVGQAEEGKEPRGVEERVDARDPPP